Protein AF-A0A948V830-F1 (afdb_monomer)

Structure (mmCIF, N/CA/C/O backbone):
data_AF-A0A948V830-F1
#
_entry.id   AF-A0A948V830-F1
#
loop_
_atom_site.group_PDB
_atom_site.id
_atom_site.type_symbol
_atom_site.label_atom_id
_atom_site.label_alt_id
_atom_site.label_comp_id
_atom_site.label_asym_id
_atom_site.label_entity_id
_atom_site.label_seq_id
_atom_site.pdbx_PDB_ins_code
_atom_site.Cartn_x
_atom_site.Cartn_y
_atom_site.Cartn_z
_atom_site.occupancy
_atom_site.B_iso_or_equiv
_atom_site.auth_seq_id
_atom_site.auth_comp_id
_atom_site.auth_asym_id
_atom_site.auth_atom_id
_atom_site.pdbx_PDB_model_num
ATOM 1 N N . MET A 1 1 ? 8.316 11.208 0.287 1.00 93.06 1 MET A N 1
ATOM 2 C CA . MET A 1 1 ? 8.081 10.215 -0.793 1.00 9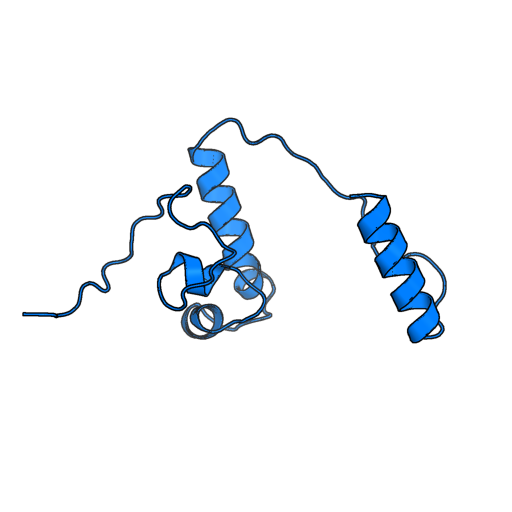3.06 1 MET A CA 1
ATOM 3 C C . MET A 1 1 ? 8.978 10.325 -2.025 1.00 93.06 1 MET A C 1
ATOM 5 O O . MET A 1 1 ? 9.352 9.276 -2.533 1.00 93.06 1 MET A O 1
ATOM 9 N N . ARG A 1 2 ? 9.378 11.522 -2.497 1.00 92.62 2 ARG A N 1
ATOM 10 C CA . ARG A 1 2 ? 10.225 11.679 -3.704 1.00 92.62 2 ARG A CA 1
ATOM 11 C C . ARG A 1 2 ? 11.474 10.782 -3.707 1.00 92.62 2 ARG A C 1
ATOM 13 O O . ARG A 1 2 ? 11.622 9.975 -4.610 1.00 92.62 2 ARG A O 1
ATOM 20 N N . ARG A 1 3 ? 12.326 10.865 -2.674 1.00 95.69 3 ARG A N 1
ATOM 21 C CA . ARG A 1 3 ? 13.581 10.089 -2.596 1.00 95.69 3 ARG A CA 1
ATOM 22 C C . ARG A 1 3 ? 13.362 8.573 -2.694 1.00 95.69 3 ARG A C 1
ATOM 24 O O . ARG A 1 3 ? 14.081 7.917 -3.437 1.00 95.69 3 ARG A O 1
ATOM 31 N N . LEU A 1 4 ? 12.365 8.034 -1.987 1.00 96.06 4 LEU A N 1
ATOM 32 C CA . LEU A 1 4 ? 12.055 6.600 -1.993 1.00 96.06 4 LEU A CA 1
ATOM 33 C C . LEU A 1 4 ? 11.607 6.124 -3.381 1.00 96.06 4 LEU A C 1
ATOM 35 O O . LEU A 1 4 ? 12.176 5.181 -3.923 1.00 96.06 4 LEU A O 1
ATOM 39 N N . LEU A 1 5 ? 10.617 6.804 -3.969 1.00 96.88 5 LEU A N 1
ATOM 40 C CA . LEU A 1 5 ? 10.061 6.423 -5.269 1.00 96.88 5 LEU A CA 1
ATOM 41 C C . LEU A 1 5 ? 11.093 6.591 -6.390 1.00 96.88 5 LEU A C 1
ATOM 43 O O . LEU A 1 5 ? 11.218 5.712 -7.238 1.00 96.88 5 LEU A O 1
ATOM 47 N N . THR A 1 6 ? 11.880 7.673 -6.372 1.00 95.56 6 THR A N 1
ATOM 48 C CA . THR A 1 6 ? 12.971 7.872 -7.336 1.00 95.56 6 THR A CA 1
ATOM 49 C C . THR A 1 6 ? 14.031 6.780 -7.207 1.00 95.56 6 THR A C 1
ATOM 51 O O . THR A 1 6 ? 14.410 6.194 -8.218 1.00 95.56 6 THR A O 1
ATOM 54 N N . GLY A 1 7 ? 14.477 6.464 -5.987 1.00 96.69 7 GLY A N 1
ATOM 55 C CA . GLY A 1 7 ? 15.464 5.406 -5.761 1.00 96.69 7 GLY A CA 1
ATOM 56 C C . GLY A 1 7 ? 14.983 4.043 -6.262 1.00 96.69 7 GLY A C 1
ATOM 57 O O . GLY A 1 7 ? 15.707 3.366 -6.993 1.00 96.69 7 GLY A O 1
ATOM 58 N N . TYR A 1 8 ? 13.735 3.679 -5.946 1.00 97.31 8 TYR A N 1
ATOM 59 C CA . TYR A 1 8 ? 13.132 2.433 -6.420 1.00 97.31 8 TYR A CA 1
ATOM 60 C C . TYR A 1 8 ? 13.013 2.394 -7.949 1.00 97.31 8 TYR A C 1
ATOM 62 O O . TYR A 1 8 ? 13.446 1.424 -8.565 1.00 97.31 8 TYR A O 1
ATOM 70 N N . ALA A 1 9 ? 12.490 3.456 -8.574 1.00 97.31 9 ALA A N 1
ATOM 71 C CA . ALA A 1 9 ? 12.318 3.512 -10.025 1.00 97.31 9 ALA A CA 1
ATOM 72 C C . ALA A 1 9 ? 13.652 3.401 -10.774 1.00 97.31 9 ALA A C 1
ATOM 74 O O . ALA A 1 9 ? 13.752 2.647 -11.741 1.00 97.31 9 ALA A O 1
ATOM 75 N N . VAL A 1 10 ? 14.695 4.095 -10.302 1.00 97.12 10 VAL A N 1
ATOM 76 C CA . VAL A 1 10 ? 16.044 3.997 -10.879 1.00 97.12 10 VAL A CA 1
ATOM 77 C C . VAL A 1 10 ? 16.590 2.574 -10.748 1.00 97.12 10 VAL A C 1
ATOM 79 O O . VAL A 1 10 ? 17.084 2.020 -11.731 1.00 97.12 10 VAL A O 1
ATOM 82 N N . GLY A 1 11 ? 16.481 1.964 -9.564 1.00 98.06 11 GLY A N 1
ATOM 83 C CA . GLY A 1 11 ? 16.949 0.596 -9.329 1.00 98.06 11 GLY A CA 1
ATOM 84 C C . GLY A 1 11 ? 16.216 -0.440 -10.186 1.00 98.06 11 GLY A C 1
ATOM 85 O O . GLY A 1 11 ? 16.856 -1.284 -10.815 1.00 98.06 11 GLY A O 1
ATOM 86 N N . PHE A 1 12 ? 14.888 -0.343 -10.264 1.00 98.25 12 PHE A N 1
ATOM 87 C CA . PHE A 1 12 ? 14.048 -1.214 -11.084 1.00 98.25 12 PHE A CA 1
ATOM 88 C C . PHE A 1 12 ? 14.393 -1.090 -12.573 1.00 98.25 12 PHE A C 1
ATOM 90 O O . PHE A 1 12 ? 14.660 -2.094 -13.232 1.00 98.25 12 PHE A O 1
ATOM 97 N N . ASN A 1 13 ? 14.469 0.136 -13.096 1.00 98.25 13 ASN A N 1
ATOM 98 C CA . ASN A 1 13 ? 14.786 0.377 -14.502 1.00 98.25 13 ASN A CA 1
ATOM 99 C C . ASN A 1 13 ? 16.165 -0.176 -14.883 1.00 98.25 13 ASN A C 1
ATOM 101 O O . ASN A 1 13 ? 16.287 -0.851 -15.905 1.00 98.25 13 ASN A O 1
ATOM 105 N N . ARG A 1 14 ? 17.182 0.023 -14.030 1.00 97.94 14 ARG A N 1
ATOM 106 C CA . ARG A 1 14 ? 18.521 -0.557 -14.234 1.00 97.94 14 ARG A CA 1
ATOM 107 C C . ARG A 1 14 ? 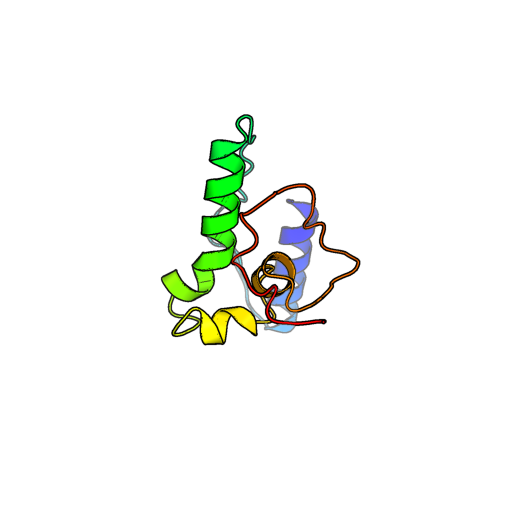18.487 -2.084 -14.253 1.00 97.94 14 ARG A C 1
ATOM 109 O O . ARG A 1 14 ? 19.053 -2.688 -15.158 1.00 97.94 14 ARG A O 1
ATOM 116 N N . ARG A 1 15 ? 17.802 -2.707 -13.287 1.00 98.25 15 ARG A N 1
ATOM 117 C CA . ARG A 1 15 ? 17.695 -4.173 -13.178 1.00 98.25 15 ARG A CA 1
ATOM 118 C C . ARG A 1 15 ? 17.018 -4.801 -14.395 1.00 98.25 15 ARG A C 1
ATOM 120 O O . ARG A 1 15 ? 17.449 -5.850 -14.854 1.00 98.25 15 ARG A O 1
ATOM 127 N N . HIS A 1 16 ? 15.967 -4.166 -14.903 1.00 98.12 16 HIS A N 1
ATOM 128 C CA . HIS A 1 16 ? 15.138 -4.716 -15.975 1.00 98.12 16 HIS A CA 1
ATOM 129 C C . HIS A 1 16 ? 15.469 -4.150 -17.363 1.00 98.12 16 HIS A C 1
ATOM 131 O O . HIS A 1 16 ? 14.719 -4.402 -18.301 1.00 98.12 16 HIS A O 1
ATOM 137 N N . LYS A 1 17 ? 16.567 -3.388 -17.505 1.00 97.88 17 LYS A N 1
ATOM 138 C CA . LYS A 1 17 ? 16.968 -2.714 -18.757 1.00 97.88 17 LYS A CA 1
ATOM 139 C C . LYS A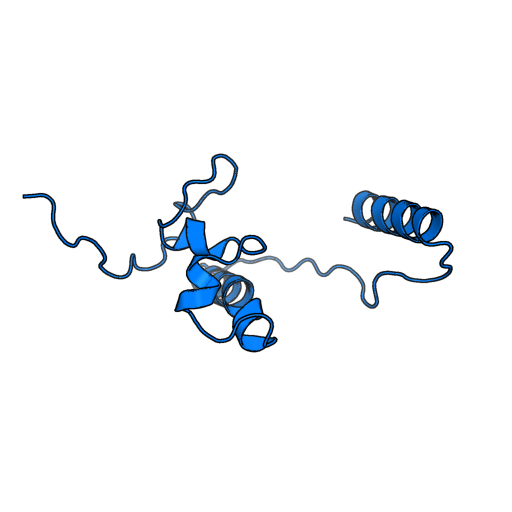 1 17 ? 15.825 -1.887 -19.377 1.00 97.88 17 LYS A C 1
ATOM 141 O O . LYS A 1 17 ? 15.626 -1.889 -20.587 1.00 97.88 17 LYS A O 1
ATOM 146 N N . ARG A 1 18 ? 15.041 -1.208 -18.532 1.00 97.56 18 ARG A N 1
ATOM 147 C CA . ARG A 1 18 ? 13.924 -0.338 -18.940 1.00 97.56 18 ARG A CA 1
ATOM 148 C C . ARG A 1 18 ? 14.319 1.133 -18.858 1.00 97.56 18 ARG A C 1
ATOM 150 O O . ARG A 1 18 ? 15.185 1.515 -18.074 1.00 97.56 18 ARG A O 1
ATOM 157 N N . HIS A 1 19 ? 13.610 1.965 -19.614 1.00 94.25 19 HIS A N 1
ATOM 158 C CA . HIS A 1 19 ? 13.743 3.420 -19.593 1.00 94.25 19 HIS A CA 1
ATOM 159 C C . HIS A 1 19 ? 12.380 4.087 -19.367 1.00 94.25 19 HIS A C 1
ATOM 161 O O . HIS A 1 19 ? 11.335 3.476 -19.589 1.00 94.25 19 HIS A O 1
ATOM 167 N N . GLY A 1 20 ? 12.398 5.345 -18.922 1.00 93.00 20 GLY A N 1
ATOM 168 C CA . GLY A 1 20 ? 11.192 6.147 -18.711 1.00 93.00 20 GLY A CA 1
ATOM 169 C C . GLY A 1 20 ? 10.551 6.003 -17.327 1.00 93.00 20 GLY A C 1
ATOM 170 O O . GLY A 1 20 ? 11.157 5.515 -16.367 1.00 93.00 20 GLY A O 1
ATOM 171 N N . HIS A 1 21 ? 9.318 6.500 -17.220 1.00 93.31 21 HIS A N 1
ATOM 172 C CA . HIS A 1 21 ? 8.567 6.556 -15.969 1.00 93.31 21 HIS A CA 1
ATOM 173 C C . HIS A 1 21 ? 8.082 5.167 -15.538 1.00 93.31 21 HIS A C 1
ATOM 175 O O . HIS A 1 21 ? 7.417 4.472 -16.299 1.00 93.31 21 HIS A O 1
ATOM 181 N N . LEU A 1 22 ? 8.386 4.785 -14.292 1.00 96.19 22 LEU A N 1
ATOM 182 C CA . LEU A 1 22 ? 7.855 3.560 -13.687 1.00 96.19 22 LEU A CA 1
ATOM 183 C C . LEU A 1 22 ? 6.477 3.778 -13.049 1.00 96.19 22 LEU A C 1
ATOM 185 O O . LEU A 1 22 ? 5.600 2.929 -13.144 1.00 96.19 22 LEU A O 1
ATOM 189 N N . PHE A 1 23 ? 6.293 4.919 -12.384 1.00 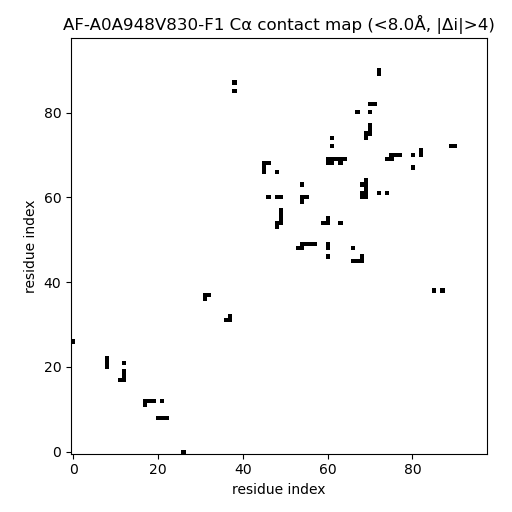95.44 23 PHE A N 1
ATOM 190 C CA . PHE A 1 23 ? 5.036 5.288 -11.740 1.00 95.44 23 PHE A CA 1
ATOM 191 C C . PHE A 1 23 ? 4.250 6.2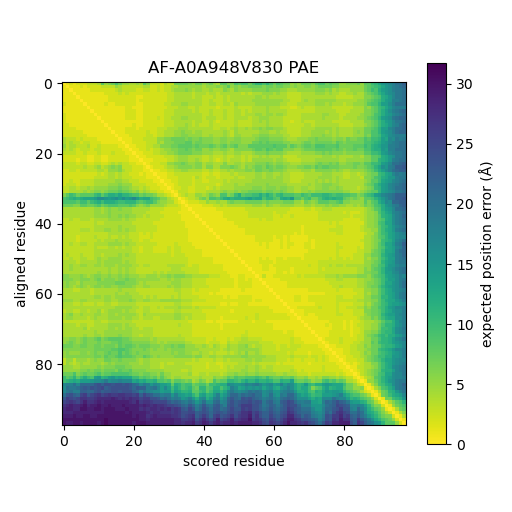29 -12.650 1.00 95.44 23 PHE A C 1
ATOM 193 O O . PHE A 1 23 ? 4.799 7.224 -13.120 1.00 95.44 23 PHE A O 1
ATOM 200 N N . GLN A 1 24 ? 2.968 5.931 -12.867 1.00 92.94 24 GLN A N 1
ATOM 201 C CA . GLN A 1 24 ? 2.104 6.705 -13.763 1.00 92.94 24 GLN A CA 1
ATOM 202 C C . GLN A 1 24 ? 1.714 8.072 -13.178 1.00 92.94 24 GLN A C 1
ATOM 204 O O . GLN A 1 24 ? 1.736 9.077 -13.878 1.00 92.94 24 GLN A O 1
ATOM 209 N N . ASN A 1 25 ? 1.374 8.120 -11.887 1.00 93.62 25 ASN A N 1
ATOM 210 C CA . ASN A 1 25 ? 0.872 9.320 -11.217 1.00 93.62 25 ASN A CA 1
ATOM 211 C C . ASN A 1 25 ? 1.804 9.779 -10.091 1.00 93.62 25 ASN A C 1
ATOM 213 O O . ASN A 1 25 ? 2.570 8.997 -9.522 1.00 93.62 25 ASN A O 1
ATOM 217 N N . ARG A 1 26 ? 1.700 11.062 -9.724 1.00 91.88 26 ARG A N 1
ATOM 218 C CA . ARG A 1 26 ? 2.383 11.607 -8.542 1.00 91.88 26 ARG A CA 1
ATOM 219 C C . ARG A 1 26 ? 1.777 11.040 -7.255 1.00 91.88 26 ARG A C 1
ATOM 221 O O . ARG A 1 26 ? 0.574 10.797 -7.180 1.00 91.88 26 ARG A O 1
ATOM 228 N N . TYR A 1 27 ? 2.613 10.896 -6.228 1.00 94.94 27 TYR A N 1
ATOM 229 C CA . TYR A 1 27 ? 2.164 10.555 -4.878 1.00 94.94 27 TYR A CA 1
ATOM 230 C C . TYR A 1 27 ? 1.170 11.604 -4.358 1.00 94.94 27 TYR A C 1
ATOM 232 O O . TYR A 1 27 ? 1.440 12.803 -4.447 1.00 94.94 27 TYR A O 1
ATOM 240 N N . LYS A 1 28 ? 0.047 11.144 -3.800 1.00 93.44 28 LYS A N 1
ATOM 241 C CA . LYS A 1 28 ? -0.959 11.990 -3.149 1.00 93.44 28 LYS A CA 1
ATOM 242 C C . LYS A 1 28 ? -0.768 11.935 -1.633 1.00 93.44 28 LYS A C 1
ATOM 244 O O . LYS A 1 28 ? -0.561 10.859 -1.086 1.00 93.44 28 LYS A O 1
ATOM 249 N N . SER A 1 29 ? -0.857 13.090 -0.976 1.00 93.56 29 SER A N 1
ATOM 250 C CA . SER A 1 29 ? -0.825 13.224 0.483 1.00 93.56 29 SER A CA 1
ATOM 251 C C . SER A 1 29 ? -2.083 13.961 0.908 1.00 93.56 29 SER A C 1
ATOM 253 O O . SER A 1 29 ? -2.246 15.126 0.555 1.00 93.56 29 SER A O 1
ATOM 255 N N . ILE A 1 30 ? -2.981 13.272 1.603 1.00 90.69 30 ILE A N 1
ATOM 256 C CA . ILE A 1 30 ? -4.277 13.808 2.021 1.00 90.69 30 ILE A CA 1
ATOM 257 C C . ILE A 1 30 ? -4.301 13.782 3.546 1.00 90.69 30 ILE A C 1
ATOM 259 O O . ILE A 1 30 ? -3.996 12.753 4.147 1.00 90.69 30 ILE A O 1
ATOM 263 N N . VAL A 1 31 ? -4.610 14.921 4.163 1.00 91.19 31 VAL A N 1
ATOM 264 C CA . VAL A 1 31 ? -4.747 15.016 5.619 1.00 91.19 31 VAL A CA 1
ATOM 265 C C . VAL A 1 31 ? -6.067 14.363 6.015 1.00 91.19 31 VAL A C 1
ATOM 267 O O . VAL A 1 31 ? -7.115 14.725 5.490 1.00 91.19 31 VAL A O 1
ATOM 270 N N . CYS A 1 32 ? -6.010 13.397 6.929 1.00 89.44 32 CYS A N 1
ATOM 271 C CA . CYS A 1 32 ? -7.194 12.774 7.516 1.00 89.44 32 CYS A CA 1
ATOM 272 C C . CYS A 1 32 ? -7.492 13.489 8.836 1.00 89.44 32 CYS A C 1
ATOM 274 O O . CYS A 1 32 ? -6.693 13.382 9.762 1.00 89.44 32 CYS A O 1
ATOM 276 N N . GLN A 1 33 ? -8.586 14.248 8.904 1.00 85.12 33 GLN A N 1
ATOM 277 C CA . GLN A 1 33 ? -8.963 15.003 10.110 1.00 85.12 33 GLN A CA 1
ATOM 278 C C . GLN A 1 33 ? -10.080 14.326 10.913 1.00 85.12 33 GLN A C 1
ATOM 280 O O . GLN A 1 33 ? -10.144 14.500 12.123 1.00 85.12 33 GLN A O 1
ATOM 285 N N . GLU A 1 34 ? -10.938 13.548 10.251 1.00 85.25 34 GLU A N 1
ATOM 286 C CA . GLU A 1 34 ? -12.096 12.901 10.869 1.00 85.25 34 GLU A CA 1
ATOM 287 C C . GLU A 1 34 ? -11.887 11.390 11.019 1.00 85.25 34 GLU A C 1
ATOM 289 O O . GLU A 1 34 ? -11.509 10.702 10.063 1.00 85.25 34 GLU A O 1
ATOM 294 N N . ASP A 1 35 ? -12.226 10.853 12.191 1.00 83.19 35 ASP A N 1
ATOM 295 C CA . ASP A 1 35 ? -12.141 9.418 12.492 1.00 83.19 35 ASP A CA 1
ATOM 296 C C . ASP A 1 35 ? -12.977 8.565 11.531 1.00 83.19 35 ASP A C 1
ATOM 298 O O . ASP A 1 35 ? -12.562 7.476 11.126 1.00 83.19 35 ASP A O 1
ATOM 302 N N . THR A 1 36 ? -14.150 9.059 11.125 1.00 86.38 36 THR A N 1
ATOM 303 C CA . THR A 1 36 ? -15.018 8.374 10.157 1.00 86.38 36 THR A CA 1
ATOM 304 C C . THR A 1 36 ? -14.323 8.241 8.805 1.00 86.38 36 THR A C 1
ATOM 306 O O . THR A 1 36 ? -14.291 7.149 8.235 1.00 86.38 36 THR A O 1
ATOM 309 N N . TYR A 1 37 ? -13.695 9.317 8.320 1.00 89.50 37 TYR A N 1
ATOM 310 C CA . TYR A 1 37 ? -12.942 9.290 7.068 1.00 89.50 37 TYR A CA 1
ATOM 311 C C . TYR A 1 37 ? -11.764 8.315 7.142 1.00 89.50 37 TYR A C 1
ATOM 313 O O . TYR A 1 37 ? -11.560 7.519 6.223 1.00 89.50 37 TYR A O 1
ATOM 321 N N . LEU A 1 38 ? -11.021 8.322 8.255 1.00 90.12 38 LEU A N 1
ATOM 322 C CA . LEU A 1 38 ? -9.915 7.391 8.469 1.00 90.12 38 LEU A CA 1
ATOM 323 C C . LEU A 1 38 ? -10.387 5.930 8.406 1.00 90.12 38 LEU A C 1
ATOM 325 O O . LEU A 1 38 ? -9.756 5.108 7.738 1.00 90.12 38 LEU A O 1
ATOM 329 N N . ARG A 1 39 ? -11.509 5.599 9.055 1.00 89.38 39 ARG A N 1
ATOM 330 C CA . ARG A 1 39 ? -12.072 4.237 9.045 1.00 89.38 39 ARG A CA 1
ATOM 331 C C . ARG A 1 39 ? -12.463 3.788 7.641 1.00 89.38 39 ARG A C 1
ATOM 333 O O . ARG A 1 39 ? -12.123 2.669 7.249 1.00 89.38 39 ARG A O 1
ATOM 340 N N . GLU A 1 40 ? -13.134 4.646 6.879 1.00 91.31 40 GLU A N 1
ATOM 341 C CA . GLU A 1 40 ? -13.502 4.341 5.492 1.00 91.31 40 GLU A CA 1
ATOM 342 C C . GLU A 1 40 ? -12.272 4.187 4.594 1.00 91.31 40 GLU A C 1
ATOM 344 O O . GLU A 1 40 ? -12.194 3.250 3.798 1.00 91.31 40 GLU A O 1
ATOM 349 N N . LEU A 1 41 ? -11.258 5.037 4.771 1.00 93.25 41 LEU A N 1
ATOM 350 C CA . LEU A 1 41 ? -10.006 4.940 4.028 1.00 93.25 41 LEU A CA 1
ATOM 351 C C . LEU A 1 41 ? -9.262 3.629 4.323 1.00 93.25 41 LEU A C 1
ATOM 353 O O . LEU A 1 41 ? -8.778 2.969 3.400 1.00 93.25 41 LEU A O 1
ATOM 357 N N . VAL A 1 42 ? -9.197 3.216 5.591 1.00 93.31 42 VAL A N 1
ATOM 358 C CA . VAL A 1 42 ? -8.586 1.938 5.985 1.00 93.31 42 VAL A CA 1
ATOM 359 C C . VAL A 1 42 ? -9.351 0.765 5.371 1.00 93.31 42 VAL A C 1
ATOM 361 O O . VAL A 1 42 ? -8.734 -0.108 4.756 1.00 93.31 42 VAL A O 1
ATOM 364 N N . ARG A 1 43 ? -10.690 0.759 5.443 1.00 92.25 43 ARG A N 1
ATOM 365 C CA . ARG A 1 43 ? -11.518 -0.262 4.770 1.00 92.25 43 ARG A CA 1
ATOM 366 C C . ARG A 1 43 ? -11.234 -0.303 3.271 1.00 92.25 43 ARG A C 1
ATOM 368 O O . ARG A 1 43 ? -10.990 -1.380 2.730 1.00 92.25 43 ARG A O 1
ATOM 375 N N . TYR A 1 44 ? -11.194 0.857 2.621 1.00 94.44 44 TYR A N 1
ATOM 376 C CA . TYR A 1 44 ? -10.906 0.974 1.195 1.00 94.44 44 TYR A CA 1
ATOM 377 C C . TYR A 1 44 ? -9.553 0.351 0.826 1.00 94.44 44 TYR A C 1
ATOM 379 O O . TYR A 1 44 ? -9.499 -0.503 -0.058 1.00 94.44 44 TYR A O 1
ATOM 387 N N . ILE A 1 45 ? -8.472 0.720 1.524 1.00 95.31 45 ILE A N 1
ATOM 388 C CA . ILE A 1 45 ? -7.119 0.206 1.246 1.00 95.31 45 ILE A CA 1
ATOM 389 C C . ILE A 1 45 ? -7.078 -1.318 1.382 1.00 95.31 45 ILE A C 1
ATOM 391 O O . ILE A 1 45 ? -6.532 -2.009 0.520 1.00 95.31 45 ILE A O 1
ATOM 395 N N . HIS A 1 46 ? -7.667 -1.850 2.453 1.00 95.31 46 HIS A N 1
ATOM 396 C CA . HIS A 1 46 ? -7.599 -3.275 2.759 1.00 95.31 46 HIS A CA 1
ATOM 397 C C . HIS A 1 46 ? -8.498 -4.125 1.855 1.00 95.31 46 HIS A C 1
ATOM 399 O O . HIS A 1 46 ? -8.146 -5.270 1.585 1.00 95.31 46 HIS A O 1
ATOM 405 N N . LEU A 1 47 ? -9.612 -3.576 1.361 1.00 96.19 47 LEU A N 1
ATOM 406 C CA . LEU A 1 47 ? -10.512 -4.246 0.416 1.00 96.19 47 LEU A CA 1
ATOM 407 C C . LEU A 1 47 ? -10.116 -4.034 -1.054 1.00 96.19 47 LEU A C 1
ATOM 409 O O . LEU A 1 47 ? -10.672 -4.689 -1.936 1.00 96.19 47 LEU A O 1
ATOM 413 N N . ASN A 1 48 ? -9.145 -3.160 -1.343 1.00 97.56 48 ASN A N 1
ATOM 414 C CA . ASN A 1 48 ? -8.707 -2.883 -2.710 1.00 97.56 48 ASN A CA 1
ATOM 415 C C . ASN A 1 48 ? -8.246 -4.132 -3.488 1.00 97.56 48 ASN A C 1
ATOM 417 O O . ASN A 1 48 ? -8.582 -4.213 -4.664 1.00 97.56 48 ASN A O 1
ATOM 421 N N . PRO A 1 49 ? -7.551 -5.129 -2.896 1.00 98.06 49 PRO A N 1
ATOM 422 C CA . PRO A 1 49 ? -7.200 -6.350 -3.623 1.00 98.06 49 PRO A CA 1
ATOM 423 C C . PRO A 1 49 ? -8.418 -7.115 -4.159 1.00 98.06 49 PRO A C 1
ATOM 425 O O . PRO A 1 49 ? -8.367 -7.600 -5.283 1.00 98.06 49 PRO A O 1
ATOM 428 N N . VAL A 1 50 ? -9.520 -7.164 -3.399 1.00 97.94 50 VAL A N 1
ATOM 429 C CA . VAL A 1 50 ? -10.784 -7.779 -3.846 1.00 97.94 50 VAL A CA 1
ATOM 430 C C . VAL A 1 50 ? -11.394 -6.939 -4.965 1.00 97.94 50 VAL A C 1
ATOM 432 O O . VAL A 1 50 ? -11.730 -7.449 -6.027 1.00 97.94 50 VAL A O 1
ATOM 435 N N . ARG A 1 51 ? -11.479 -5.617 -4.765 1.00 97.62 51 ARG A N 1
ATOM 436 C CA . ARG A 1 51 ? -12.045 -4.686 -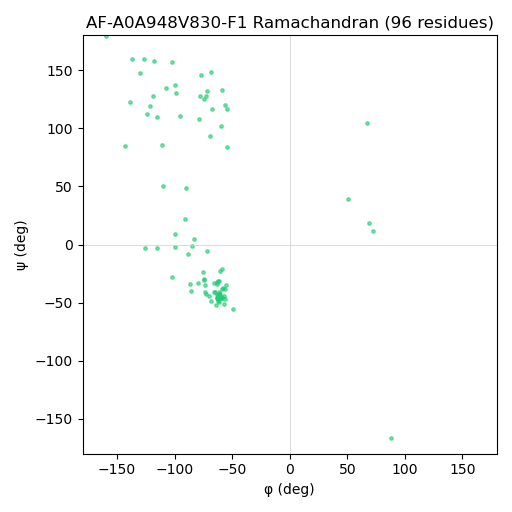5.760 1.00 97.62 51 ARG A CA 1
ATOM 437 C C . ARG A 1 51 ? -11.263 -4.671 -7.075 1.00 97.62 51 ARG A C 1
ATOM 439 O O . ARG A 1 51 ? -11.851 -4.441 -8.123 1.00 97.62 51 ARG A O 1
ATOM 446 N N . ALA A 1 52 ? -9.953 -4.894 -7.013 1.00 97.31 52 ALA A N 1
ATOM 447 C CA . ALA A 1 52 ? -9.068 -4.976 -8.168 1.00 97.31 52 ALA A CA 1
ATOM 448 C C . ALA A 1 52 ? -9.028 -6.377 -8.808 1.00 97.31 52 ALA A C 1
ATOM 450 O O . ALA A 1 52 ? -8.308 -6.559 -9.786 1.00 97.31 52 ALA A O 1
ATOM 451 N N . GLY A 1 53 ? -9.751 -7.362 -8.258 1.00 97.69 53 GLY A N 1
ATOM 452 C CA . GLY A 1 53 ? -9.764 -8.742 -8.753 1.00 97.69 53 GLY A CA 1
ATOM 453 C C . GLY A 1 53 ? -8.446 -9.498 -8.553 1.00 97.69 53 GLY A C 1
ATOM 454 O O . GLY A 1 53 ? -8.207 -10.488 -9.234 1.00 97.69 53 GLY A O 1
ATOM 455 N N . ILE A 1 54 ? -7.574 -9.033 -7.650 1.00 97.88 54 ILE A N 1
ATOM 456 C CA . ILE A 1 54 ? -6.311 -9.714 -7.311 1.00 97.88 54 ILE A CA 1
ATOM 457 C C . ILE A 1 54 ? -6.582 -10.951 -6.446 1.00 97.88 54 ILE A C 1
ATOM 459 O O . ILE A 1 54 ? -5.829 -11.917 -6.510 1.00 97.88 54 ILE A O 1
ATOM 463 N N . VAL A 1 55 ? -7.643 -10.901 -5.638 1.00 98.06 55 VAL A N 1
ATOM 464 C CA . VAL A 1 55 ? -8.154 -12.019 -4.835 1.00 98.06 55 VAL A CA 1
ATOM 465 C C . VAL A 1 55 ? -9.659 -12.163 -5.068 1.00 98.06 55 VAL A C 1
ATOM 467 O O . VAL A 1 55 ? -10.338 -11.154 -5.288 1.00 98.06 55 VAL A O 1
ATOM 470 N N . SER A 1 56 ? -10.184 -13.387 -5.020 1.00 96.75 56 SER A N 1
ATOM 471 C CA . SER A 1 56 ? -11.581 -13.697 -5.357 1.00 96.75 56 SER A CA 1
ATOM 472 C C . SER A 1 56 ? -12.577 -13.245 -4.293 1.00 96.75 56 SER A C 1
ATOM 474 O O . SER A 1 56 ? -13.695 -12.845 -4.612 1.00 96.75 56 SER A O 1
ATOM 476 N N . ASP A 1 57 ? -12.188 -13.319 -3.021 1.00 96.06 57 ASP A N 1
ATOM 477 C CA . ASP A 1 57 ? -13.093 -13.116 -1.894 1.00 96.06 57 ASP A CA 1
ATOM 478 C C . ASP A 1 57 ? -12.357 -12.749 -0.592 1.00 96.06 57 ASP A C 1
ATOM 480 O O . ASP A 1 57 ? -11.129 -12.643 -0.516 1.00 96.06 57 ASP A O 1
ATOM 484 N N . ILE A 1 58 ? -13.139 -12.536 0.472 1.00 94.81 58 ILE A N 1
ATOM 485 C CA . ILE A 1 58 ? -12.629 -12.213 1.810 1.00 94.81 58 ILE A CA 1
ATOM 486 C C . ILE A 1 58 ? -11.834 -13.380 2.414 1.00 94.81 58 ILE A C 1
ATOM 488 O O . ILE A 1 58 ? -10.880 -13.156 3.161 1.00 94.81 58 ILE A O 1
ATOM 492 N N . GLY A 1 59 ? -12.201 -14.625 2.109 1.00 95.44 59 GLY A N 1
ATOM 493 C CA . GLY A 1 59 ? -11.491 -15.820 2.558 1.00 95.44 59 GLY A CA 1
ATOM 494 C C . GLY A 1 59 ? -10.053 -15.861 2.043 1.00 95.44 59 GLY A C 1
ATOM 495 O O . GLY A 1 59 ? -9.134 -16.146 2.815 1.00 95.44 59 GLY A O 1
ATOM 496 N N . GLU A 1 60 ? -9.841 -15.510 0.778 1.00 96.81 60 GLU A N 1
ATOM 497 C CA . GLU A 1 60 ? -8.506 -15.342 0.207 1.00 96.81 60 GLU A CA 1
ATOM 498 C C . GLU A 1 60 ? -7.795 -14.098 0.765 1.00 96.81 60 GLU A C 1
ATOM 500 O O . GLU A 1 60 ? -6.645 -14.191 1.210 1.00 96.81 60 GLU A O 1
ATOM 505 N N . LEU A 1 61 ? -8.490 -12.957 0.861 1.00 96.81 61 LEU A N 1
ATOM 506 C CA . LEU A 1 61 ? -7.933 -11.718 1.420 1.00 96.81 61 LEU A CA 1
ATOM 507 C C . LEU A 1 61 ? -7.383 -11.900 2.847 1.00 96.81 61 LEU A C 1
ATOM 509 O O . LEU A 1 61 ? -6.359 -11.315 3.207 1.00 96.81 61 LEU A O 1
ATOM 513 N N . ASN A 1 62 ? -8.019 -12.754 3.650 1.00 95.62 62 ASN A N 1
ATOM 514 C CA . ASN A 1 62 ? -7.587 -13.108 5.004 1.00 95.62 62 ASN A CA 1
ATOM 515 C C . ASN A 1 62 ? -6.180 -13.722 5.078 1.00 95.62 62 ASN A C 1
ATOM 517 O O . ASN A 1 62 ? -5.571 -13.704 6.150 1.00 95.62 62 ASN A O 1
ATOM 521 N N . ARG A 1 63 ? -5.664 -14.260 3.969 1.00 94.81 63 ARG A N 1
ATOM 522 C CA . ARG A 1 63 ? -4.324 -14.860 3.860 1.00 94.81 63 ARG A CA 1
ATOM 523 C C . ARG A 1 63 ? -3.402 -14.086 2.916 1.00 94.81 63 ARG A C 1
ATOM 525 O O . ARG A 1 63 ? -2.230 -14.433 2.800 1.00 94.81 63 ARG A O 1
ATOM 532 N N . TYR A 1 64 ? -3.898 -13.033 2.268 1.00 96.12 64 TYR A N 1
ATOM 533 C CA . TYR A 1 64 ? -3.144 -12.276 1.278 1.00 96.12 64 TYR A CA 1
ATOM 534 C C . TYR A 1 64 ? -1.975 -11.508 1.931 1.00 96.12 64 TYR A C 1
ATOM 536 O O . TYR A 1 64 ? -2.198 -10.621 2.765 1.00 96.12 64 TYR A O 1
ATOM 544 N N . PRO A 1 65 ? -0.709 -11.814 1.584 1.00 93.62 65 PRO A N 1
ATOM 545 C CA . PRO A 1 65 ? 0.448 -11.288 2.310 1.00 93.62 65 PRO A CA 1
ATOM 546 C C . PRO A 1 65 ? 0.732 -9.816 1.995 1.00 93.62 65 PRO A C 1
ATOM 548 O O . PRO A 1 65 ? 1.317 -9.117 2.821 1.00 93.62 65 PRO A O 1
ATOM 551 N N . TYR A 1 66 ? 0.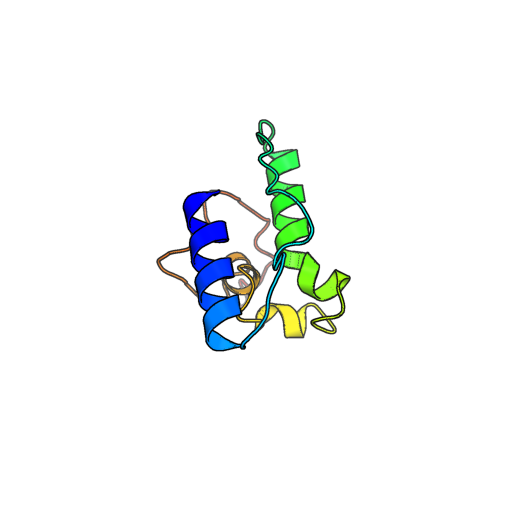289 -9.330 0.832 1.00 95.19 66 TYR A N 1
ATOM 552 C CA . TYR A 1 66 ? 0.555 -7.971 0.354 1.00 95.19 66 TYR A CA 1
ATOM 553 C C . TYR A 1 66 ? -0.519 -6.955 0.774 1.00 95.19 66 TYR A C 1
ATOM 555 O O . TYR A 1 66 ? -0.655 -5.901 0.155 1.00 95.19 66 TYR A O 1
ATOM 563 N N . SER A 1 67 ? -1.282 -7.244 1.835 1.00 94.31 67 SER A N 1
ATOM 564 C CA . SER A 1 67 ? -2.101 -6.243 2.523 1.00 94.31 67 SER A CA 1
ATOM 565 C C . SER A 1 67 ? -2.018 -6.372 4.046 1.00 94.31 67 SER A C 1
ATOM 567 O O . SER A 1 67 ? -1.666 -7.413 4.615 1.00 94.31 67 SER A O 1
ATOM 569 N N . GLY A 1 68 ? -2.372 -5.285 4.733 1.00 93.12 68 GLY A N 1
ATOM 570 C CA . GLY A 1 68 ? -2.498 -5.238 6.187 1.00 93.12 68 GLY A CA 1
ATOM 571 C C . GLY A 1 68 ? -3.713 -5.996 6.745 1.00 93.12 68 GLY A C 1
ATOM 572 O O . GLY A 1 68 ? -3.879 -6.032 7.962 1.00 93.12 68 GLY A O 1
ATOM 573 N N . HIS A 1 69 ? -4.598 -6.534 5.892 1.00 94.38 69 HIS A N 1
ATOM 574 C CA . HIS A 1 69 ? -5.936 -7.015 6.273 1.00 94.38 69 HIS A CA 1
ATOM 575 C C . HIS A 1 69 ? -5.893 -8.132 7.297 1.00 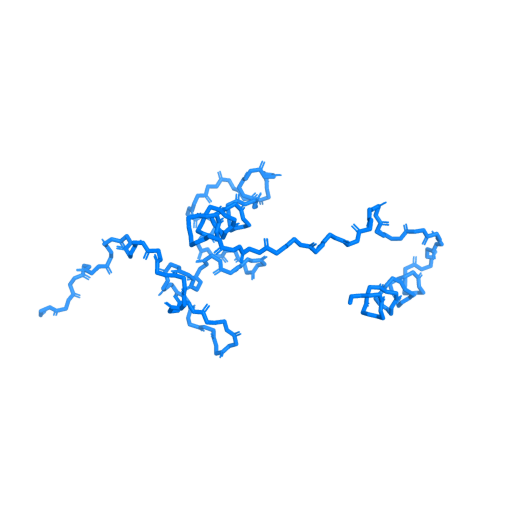94.38 69 HIS A C 1
ATOM 577 O O . HIS A 1 69 ? -6.575 -8.061 8.311 1.00 94.38 69 HIS A O 1
ATOM 583 N N . SER A 1 70 ? -5.037 -9.120 7.084 1.00 94.06 70 SER A N 1
ATOM 584 C CA . SER A 1 70 ? -4.970 -10.272 7.971 1.00 94.06 70 SER A CA 1
ATOM 585 C C . SER A 1 70 ? -4.538 -9.910 9.400 1.00 94.06 70 SER A C 1
ATOM 587 O O . SER A 1 70 ? -5.038 -10.496 10.356 1.00 94.06 70 SER A O 1
ATOM 589 N N . ALA A 1 71 ? -3.683 -8.897 9.566 1.00 93.44 71 ALA A N 1
ATOM 590 C CA . ALA A 1 71 ? -3.327 -8.372 10.881 1.00 93.44 71 ALA A CA 1
ATOM 591 C C . ALA A 1 71 ? -4.454 -7.552 11.510 1.00 93.44 71 ALA A C 1
ATOM 593 O O . ALA A 1 71 ? -4.739 -7.719 12.692 1.00 93.44 71 ALA A O 1
ATOM 594 N N . LEU A 1 72 ? -5.140 -6.732 10.710 1.00 91.88 72 LEU A N 1
ATOM 595 C CA . LEU A 1 72 ? -6.281 -5.937 11.166 1.00 91.88 72 LEU A CA 1
ATOM 596 C C . LEU A 1 72 ? -7.453 -6.816 11.639 1.00 91.88 72 LEU A C 1
ATOM 598 O O . LEU A 1 72 ? -8.131 -6.477 12.600 1.00 91.88 72 LEU A O 1
ATOM 602 N N . MET A 1 73 ? -7.643 -7.980 11.011 1.00 91.19 73 MET A N 1
ATOM 603 C CA . MET A 1 73 ? -8.630 -8.989 11.413 1.00 91.19 73 MET A CA 1
ATOM 604 C C . MET A 1 73 ? -8.142 -9.915 12.543 1.00 91.19 73 MET A C 1
ATOM 606 O O . MET A 1 73 ? -8.819 -10.887 12.867 1.00 91.19 73 MET A O 1
ATOM 610 N N . GLY A 1 74 ? -6.953 -9.676 13.111 1.00 90.69 74 GLY A N 1
ATOM 611 C CA . GLY A 1 74 ? -6.398 -10.480 14.206 1.00 90.69 74 GLY A CA 1
ATOM 612 C C . GLY A 1 74 ? -5.905 -11.877 13.810 1.00 90.69 74 GLY A C 1
ATOM 613 O O . GLY A 1 74 ? -5.607 -12.685 14.682 1.00 90.69 74 GLY A O 1
ATOM 614 N N . ARG A 1 75 ? -5.788 -12.181 12.513 1.00 89.69 75 ARG A N 1
ATOM 615 C CA . ARG A 1 75 ? -5.359 -13.504 12.023 1.00 89.69 75 ARG A CA 1
ATOM 61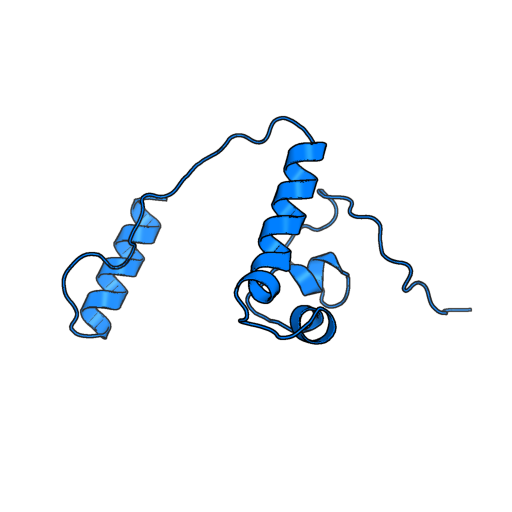6 C C . ARG A 1 75 ? -3.849 -13.704 12.082 1.00 89.69 75 ARG A C 1
ATOM 618 O O . ARG A 1 75 ? -3.393 -14.820 12.295 1.00 89.69 75 ARG A O 1
ATOM 625 N N . TYR A 1 76 ? -3.077 -12.634 11.882 1.00 91.12 76 TYR A N 1
ATOM 626 C CA . TYR A 1 76 ? -1.614 -12.668 11.952 1.00 91.12 76 TYR A CA 1
ATOM 627 C C . TYR A 1 76 ? -1.070 -11.444 12.675 1.00 91.12 76 TYR A C 1
ATOM 629 O O . TYR A 1 76 ? -1.256 -10.313 12.234 1.00 91.12 76 TYR A O 1
ATOM 637 N N . LYS A 1 77 ? -0.313 -11.658 13.750 1.00 90.75 77 LYS A N 1
ATOM 638 C CA . LYS A 1 77 ? 0.336 -10.559 14.465 1.00 90.75 77 LYS A CA 1
ATOM 639 C C . LYS A 1 77 ? 1.584 -10.098 13.712 1.00 90.75 77 LYS A C 1
ATOM 641 O O . LYS A 1 77 ? 2.469 -10.896 13.410 1.00 90.75 77 LYS A O 1
ATOM 646 N N . ARG A 1 78 ? 1.686 -8.795 13.445 1.00 91.38 78 ARG A N 1
ATOM 647 C CA . ARG A 1 78 ? 2.860 -8.164 12.824 1.00 91.38 78 ARG A CA 1
ATOM 648 C C . ARG A 1 78 ? 3.393 -7.092 13.760 1.00 91.38 78 ARG A C 1
ATOM 650 O O . ARG A 1 78 ? 2.697 -6.133 14.051 1.00 91.38 78 ARG A O 1
ATOM 657 N N . ARG A 1 79 ? 4.643 -7.238 14.212 1.00 92.00 79 ARG A N 1
ATOM 658 C CA . ARG A 1 79 ? 5.267 -6.315 15.184 1.00 92.00 79 ARG A CA 1
ATOM 659 C C . ARG A 1 79 ? 5.361 -4.867 14.698 1.00 92.00 79 ARG A C 1
ATOM 661 O O . ARG A 1 79 ? 5.508 -3.969 15.509 1.00 92.00 79 ARG A O 1
ATOM 668 N N . TRP A 1 80 ? 5.327 -4.666 13.387 1.00 91.31 80 TRP A N 1
ATOM 669 C CA . TRP A 1 80 ? 5.485 -3.370 12.736 1.00 91.31 80 TRP A CA 1
ATOM 670 C C . TRP A 1 80 ? 4.153 -2.731 12.314 1.00 91.31 80 TRP A C 1
ATOM 672 O O . TRP A 1 80 ? 4.172 -1.635 11.764 1.00 91.31 80 TRP A O 1
ATOM 682 N N . GLN A 1 81 ? 3.015 -3.404 12.522 1.00 92.00 81 GLN A N 1
ATOM 683 C CA . GLN A 1 81 ? 1.697 -2.902 12.136 1.00 92.00 81 GLN A CA 1
ATOM 684 C C . GLN A 1 81 ? 0.856 -2.662 13.392 1.00 92.00 81 GLN A C 1
ATOM 686 O O . GLN A 1 81 ? 0.436 -3.619 14.040 1.00 92.00 81 GLN A O 1
ATOM 691 N N . ASP A 1 82 ? 0.604 -1.394 13.710 1.00 90.25 82 ASP A N 1
ATOM 692 C CA . ASP A 1 82 ? -0.369 -1.014 14.734 1.00 90.25 82 ASP A CA 1
ATOM 693 C C . ASP A 1 82 ? -1.793 -1.271 14.214 1.00 90.25 82 ASP A C 1
ATOM 695 O O . ASP A 1 82 ? -2.132 -0.931 13.077 1.00 90.25 82 ASP A O 1
ATOM 699 N N . VAL A 1 83 ? -2.602 -1.928 15.039 1.00 89.06 83 VAL A N 1
ATOM 700 C CA . VAL A 1 83 ? -4.002 -2.277 14.764 1.00 89.06 83 VAL A CA 1
ATOM 701 C C . VAL A 1 83 ? -4.947 -1.776 15.858 1.00 89.06 83 VAL A C 1
ATOM 703 O O . VAL A 1 83 ? -6.156 -1.947 15.731 1.00 89.06 83 VAL A O 1
ATOM 706 N N . GLU A 1 84 ? -4.423 -1.164 16.923 1.00 85.50 84 GLU A N 1
ATOM 707 C CA . GLU A 1 84 ? -5.215 -0.664 18.052 1.00 85.50 84 GLU A CA 1
ATOM 708 C C . GLU A 1 84 ? -5.720 0.756 17.786 1.00 85.50 84 GLU A C 1
ATOM 710 O O . GLU A 1 84 ? -6.849 1.086 18.147 1.00 85.50 84 GLU A O 1
ATOM 715 N N . TYR A 1 85 ? -4.926 1.566 17.077 1.00 81.62 85 TYR A N 1
ATOM 716 C CA . TYR A 1 85 ? -5.268 2.954 16.754 1.00 81.62 85 TYR A CA 1
ATOM 717 C C . TYR A 1 85 ? -6.531 3.104 15.889 1.00 81.62 85 TYR A C 1
ATOM 719 O O . TYR A 1 85 ? -7.258 4.088 16.010 1.00 81.62 85 TYR A O 1
ATOM 727 N N . VAL A 1 86 ? -6.821 2.128 15.023 1.00 76.50 86 VAL A N 1
ATOM 728 C CA . VAL A 1 86 ? -8.033 2.116 14.191 1.00 76.50 86 VAL A CA 1
ATOM 729 C C . VAL A 1 86 ? -8.950 0.999 14.684 1.00 76.50 86 VAL A C 1
ATOM 731 O O . VAL A 1 86 ? -8.903 -0.107 14.139 1.00 76.50 86 VAL A O 1
ATOM 734 N N . PRO A 1 87 ? -9.796 1.251 15.700 1.00 62.59 87 PRO A N 1
ATOM 735 C CA . PRO A 1 87 ? -10.720 0.250 16.205 1.00 62.59 87 PRO A CA 1
ATOM 736 C C . PRO A 1 87 ? -11.797 -0.012 15.151 1.00 62.59 87 PRO A C 1
ATOM 738 O O . PRO A 1 87 ? -12.819 0.675 15.061 1.00 62.59 87 PRO A O 1
ATOM 741 N N . LEU A 1 88 ? -11.559 -1.021 14.318 1.00 65.44 88 LEU A N 1
ATOM 742 C CA . LEU A 1 88 ? -12.623 -1.661 13.567 1.00 65.44 88 LEU A CA 1
ATOM 743 C C . LEU A 1 88 ? -13.385 -2.596 14.510 1.00 65.44 88 LEU A C 1
ATOM 745 O O . LEU A 1 88 ? -12.775 -3.177 15.413 1.00 65.44 88 LEU A O 1
ATOM 749 N N . PRO A 1 89 ? -14.709 -2.755 14.327 1.00 56.28 89 PRO A N 1
ATOM 750 C CA . PRO A 1 89 ? -15.452 -3.757 15.071 1.00 56.28 89 PRO A CA 1
ATOM 751 C C . PRO A 1 89 ? -14.759 -5.099 14.846 1.00 56.28 89 PRO A C 1
ATOM 753 O O . PRO A 1 89 ? -14.659 -5.565 13.709 1.00 56.28 89 PRO A O 1
ATOM 756 N N . LYS A 1 90 ? -14.229 -5.684 15.925 1.00 54.34 90 LYS A N 1
ATOM 757 C CA . LYS A 1 90 ? -13.717 -7.049 15.904 1.00 54.34 90 LYS A CA 1
ATOM 758 C C . LYS A 1 90 ? -14.907 -7.910 15.506 1.00 54.34 90 LYS A C 1
ATOM 760 O O . LYS A 1 90 ? -15.814 -8.113 16.305 1.00 54.34 90 LYS A O 1
ATOM 765 N N . THR A 1 91 ? -14.976 -8.333 14.247 1.00 50.84 91 THR A N 1
ATOM 766 C CA . THR A 1 91 ? -15.977 -9.315 13.828 1.00 50.84 91 THR A CA 1
ATOM 767 C C . THR A 1 91 ? -15.796 -10.530 14.726 1.00 50.84 91 THR A C 1
ATOM 769 O O . THR A 1 91 ? -14.691 -11.071 14.765 1.00 50.84 91 THR A O 1
ATOM 772 N N . GLY A 1 92 ? -16.845 -10.880 15.474 1.00 45.41 92 GLY A N 1
ATOM 773 C CA . GLY A 1 92 ? -16.867 -11.883 16.541 1.00 45.41 92 GLY A CA 1
ATOM 774 C C . GLY A 1 92 ? -16.361 -13.260 16.119 1.00 45.41 92 GLY A C 1
ATOM 775 O O . GLY A 1 92 ? -17.127 -14.162 15.791 1.00 45.41 92 GLY A O 1
ATOM 776 N N . LEU A 1 93 ? -15.044 -13.414 16.160 1.00 43.84 93 LEU A N 1
ATOM 777 C CA . LEU A 1 93 ? -14.345 -14.681 16.301 1.00 43.84 93 LEU A CA 1
ATOM 778 C C . LEU A 1 93 ? -13.709 -14.719 17.697 1.00 43.84 93 LEU A C 1
ATOM 780 O O . LEU A 1 93 ? -12.531 -15.009 17.855 1.00 43.84 93 LEU A O 1
ATOM 784 N N . ASP A 1 94 ? -14.513 -14.428 18.717 1.00 38.91 94 ASP A N 1
ATOM 785 C CA . ASP A 1 94 ? -14.351 -14.960 20.069 1.00 38.91 94 ASP A CA 1
ATOM 786 C C . ASP A 1 94 ? -15.141 -16.275 20.191 1.00 38.91 94 ASP A C 1
ATOM 788 O O . ASP A 1 94 ? -15.896 -16.508 21.129 1.00 38.91 94 ASP A O 1
ATOM 792 N N . ARG A 1 95 ? -14.980 -17.187 19.225 1.00 42.47 95 ARG A N 1
ATOM 793 C CA . ARG A 1 95 ? -15.430 -18.558 19.457 1.00 42.47 95 ARG A CA 1
ATOM 794 C C . ARG A 1 95 ? -14.388 -19.260 20.324 1.00 42.47 95 ARG A C 1
ATOM 796 O O . ARG A 1 95 ? -13.304 -19.588 19.853 1.00 42.47 95 ARG A O 1
ATOM 803 N N . SER A 1 96 ? -14.797 -19.466 21.575 1.00 39.00 96 SER A N 1
ATOM 804 C CA . SER A 1 96 ? -14.362 -20.486 22.536 1.00 39.00 96 SER A CA 1
ATOM 805 C C . SER A 1 96 ? -12.926 -20.414 23.063 1.00 39.00 96 SER A C 1
ATOM 807 O O . SER A 1 96 ? -11.982 -20.903 22.447 1.00 39.00 96 SER A O 1
ATOM 809 N N . SER A 1 97 ? -12.801 -19.950 24.305 1.00 36.81 97 SER A N 1
ATOM 810 C CA . SER A 1 97 ? -11.971 -20.608 25.322 1.00 36.81 97 SER A CA 1
ATOM 811 C C . SER A 1 97 ? -12.689 -20.481 26.670 1.00 36.81 97 SER A C 1
ATOM 813 O O . SER A 1 97 ? -12.492 -19.519 27.409 1.00 36.81 97 SER A O 1
ATOM 815 N N . SER A 1 98 ? -13.605 -21.421 26.906 1.00 36.72 98 SER A N 1
ATOM 816 C CA . SER A 1 98 ? -13.982 -21.914 28.235 1.00 36.72 98 SER A CA 1
ATOM 817 C C . SER A 1 98 ? -13.312 -23.267 28.414 1.00 36.72 98 SER A C 1
ATOM 819 O O . SER A 1 98 ? -13.157 -23.953 27.376 1.00 36.72 98 SER A O 1
#

Solvent-accessible surface area (backbone atoms only — not comparable to full-atom values): 6502 Å² total; per-residue (Å²): 110,68,69,61,55,52,52,48,43,53,52,49,25,63,76,67,77,49,82,82,82,79,65,93,68,81,90,83,86,80,89,77,88,47,72,68,58,46,51,53,50,52,51,49,63,53,46,39,47,46,77,69,65,76,31,93,42,68,77,52,42,53,69,39,82,94,47,67,38,17,42,68,71,69,75,40,92,49,99,88,59,89,54,72,91,62,79,62,83,77,75,86,76,80,77,78,90,127

Mean predicted aligned error: 6.58 Å

Secondary structure (DSSP, 8-state):
-HHHHHHHHHHHHHHTT--S-S-SSPPP------HHHHHHHHHHHHHHHHHTTSSSSHHHHTT-TTSSHHHHTTSS--TT---SSS-----S------

Sequence (98 aa):
MRRLLTGYAVGFNRRHKRHGHLFQNRYKSIVCQEDTYLRELVRYIHLNPVRAGIVSDIGELNRYPYSGHSALMGRYKRRWQDVEYVPLPKTGLDRSSS

Radius of gyration: 17.54 Å; Cα contacts (8 Å, |Δi|>4): 53; chains: 1; bounding box: 35×37×48 Å

Foldseek 3Di:
DVVVLVVVQVVVCVVVVHDDDPDDDDDDDDDDDDLVVVLVVLVCQLCVCCVVVVDVDVVRSCVDPPHCNVVLQVNDPDPPDDNPVNDDPNPPPPPDDD

pLDDT: mean 87.94, std 15.86, range [36.72, 98.25]